Protein AF-A0A0J5GKV9-F1 (afdb_monomer)

Radius of gyration: 23.24 Å; Cα contacts (8 Å, |Δi|>4): 62; chains: 1; bounding box: 66×33×39 Å

pLDDT: mean 80.68, std 17.47, range [46.09, 96.94]

Foldseek 3Di:
DVVVVVPVVVVVVVVVVVVVVVVVVVVVVVVLPDKDKDFAAPPDWLVVVCVVSVHDSVVQCVQVVNPDRDDDGRDITIGD

Mean predicted aligned error: 11.81 Å

Solvent-accessible surface area (backbone atoms only — not comparable to full-atom values): 4758 Å² total; per-residue (Å²): 121,72,79,67,62,64,52,55,63,53,48,54,53,52,48,53,52,50,53,52,52,52,50,53,54,50,54,67,66,56,62,61,70,51,78,41,79,46,65,38,47,91,89,67,44,56,65,62,50,16,66,73,51,76,44,51,55,67,56,40,24,63,68,58,74,47,91,61,86,81,82,53,71,70,40,77,44,46,44,66

Sequence (80 aa):
VMAHMENEDKIDSSINEYIEQEKKRQDVLKKKDEPLSITVKQGDTLWSLSEKFETSIEQIKEWNELASDSIYIGEALVVK

Structure (mmCIF, N/CA/C/O backbone):
data_AF-A0A0J5GKV9-F1
#
_entry.id   AF-A0A0J5GKV9-F1
#
loop_
_atom_site.group_PDB
_atom_site.id
_atom_site.type_symbol
_atom_site.label_atom_id
_atom_site.label_alt_id
_atom_site.label_comp_id
_atom_site.label_asym_id
_atom_site.label_entity_id
_atom_site.label_seq_id
_atom_site.pdbx_PDB_ins_code
_atom_site.Cartn_x
_atom_site.Cartn_y
_atom_site.Cartn_z
_atom_site.occupancy
_atom_site.B_iso_or_equiv
_atom_site.auth_seq_id
_atom_site.auth_comp_id
_atom_site.auth_asym_id
_atom_site.auth_atom_id
_atom_site.pdbx_PDB_model_num
ATOM 1 N N . VAL A 1 1 ? 54.423 -22.611 -26.635 1.00 54.06 1 VAL A N 1
ATOM 2 C CA . VAL A 1 1 ? 53.101 -22.305 -27.233 1.00 54.06 1 VAL A CA 1
ATOM 3 C C . VAL A 1 1 ? 51.934 -22.982 -26.493 1.00 54.06 1 VAL A C 1
ATOM 5 O O . VAL A 1 1 ? 50.853 -22.429 -26.521 1.00 54.06 1 VAL A O 1
ATOM 8 N N . MET A 1 2 ? 52.123 -24.061 -25.714 1.00 49.69 2 MET A N 1
ATOM 9 C CA . MET A 1 2 ? 51.004 -24.731 -25.004 1.00 49.69 2 MET A CA 1
ATOM 10 C C . MET A 1 2 ? 50.474 -24.010 -23.743 1.00 49.69 2 MET A C 1
ATOM 12 O O . MET A 1 2 ? 49.300 -24.126 -23.431 1.00 49.69 2 MET A O 1
ATOM 16 N N . ALA A 1 3 ? 51.297 -23.224 -23.035 1.00 52.34 3 ALA A N 1
ATOM 17 C CA . ALA A 1 3 ? 50.886 -22.562 -21.783 1.00 52.34 3 ALA A CA 1
ATOM 18 C C . ALA A 1 3 ? 49.994 -21.317 -21.974 1.00 52.34 3 ALA A C 1
ATOM 20 O O . ALA A 1 3 ? 49.417 -20.825 -21.011 1.00 52.34 3 ALA A O 1
ATOM 21 N N . HIS A 1 4 ? 49.905 -20.781 -23.197 1.00 51.75 4 HIS A N 1
ATOM 22 C CA . HIS A 1 4 ? 49.081 -19.601 -23.489 1.00 51.75 4 HIS A CA 1
ATOM 23 C C . HIS A 1 4 ? 47.655 -19.971 -23.925 1.00 51.75 4 HIS A C 1
ATOM 25 O O . HIS A 1 4 ? 46.764 -19.145 -23.801 1.00 51.75 4 HIS A O 1
ATOM 31 N N . MET A 1 5 ? 47.429 -21.213 -24.373 1.00 46.09 5 MET A N 1
ATOM 32 C CA . MET A 1 5 ? 46.121 -21.674 -24.861 1.00 46.09 5 MET A CA 1
ATOM 33 C C . MET A 1 5 ? 45.205 -22.195 -23.743 1.00 46.09 5 MET A C 1
ATOM 35 O O . MET A 1 5 ? 43.996 -22.165 -23.895 1.00 46.09 5 MET A O 1
ATOM 39 N N . GLU A 1 6 ? 45.745 -22.608 -22.591 1.00 51.62 6 GLU A N 1
ATOM 40 C CA . GLU A 1 6 ? 44.930 -23.045 -21.437 1.00 51.62 6 GLU A CA 1
ATOM 41 C C . GLU A 1 6 ? 44.400 -21.883 -20.579 1.00 51.62 6 GLU A C 1
ATOM 43 O O . GLU A 1 6 ? 43.623 -22.103 -19.646 1.00 51.62 6 GLU A O 1
ATOM 48 N N . ASN A 1 7 ? 44.877 -20.660 -20.825 1.00 54.28 7 ASN A N 1
ATOM 49 C CA . ASN A 1 7 ? 44.551 -19.499 -20.001 1.00 54.28 7 ASN A CA 1
ATOM 50 C C . ASN A 1 7 ? 43.283 -18.787 -20.494 1.00 54.28 7 ASN A C 1
ATOM 52 O O . ASN A 1 7 ? 42.502 -18.317 -19.677 1.00 54.28 7 ASN A O 1
ATOM 56 N N . GLU A 1 8 ? 43.046 -18.756 -21.807 1.00 52.50 8 GLU A N 1
ATOM 57 C CA . GLU A 1 8 ? 41.875 -18.105 -22.413 1.00 52.50 8 GLU A CA 1
ATOM 58 C C . GLU A 1 8 ? 40.579 -18.891 -22.126 1.00 52.50 8 GLU A C 1
ATOM 60 O O . GLU A 1 8 ? 39.619 -18.307 -21.630 1.00 52.50 8 GLU A O 1
ATOM 65 N N . ASP A 1 9 ? 40.598 -20.226 -22.238 1.00 53.53 9 ASP A N 1
ATOM 66 C CA . ASP A 1 9 ? 39.437 -21.085 -21.927 1.00 53.53 9 ASP A CA 1
ATOM 67 C C . ASP A 1 9 ? 38.998 -21.013 -20.446 1.00 53.53 9 ASP A C 1
ATOM 69 O O . ASP A 1 9 ? 37.812 -21.126 -20.123 1.00 53.53 9 ASP A O 1
ATOM 73 N N . LYS A 1 10 ? 39.947 -20.801 -19.520 1.00 53.97 10 LYS A N 1
ATOM 74 C CA . LYS A 1 10 ? 39.661 -20.609 -18.083 1.00 53.97 10 LYS A CA 1
ATOM 75 C C . LYS A 1 10 ? 39.141 -19.206 -17.774 1.00 53.97 10 LYS A C 1
ATOM 77 O O . LYS A 1 10 ? 38.354 -19.032 -16.838 1.00 53.97 10 LYS A O 1
ATOM 82 N N . ILE A 1 11 ? 39.596 -18.204 -18.526 1.00 56.66 11 ILE A N 1
ATOM 83 C CA . ILE A 1 11 ? 39.117 -16.826 -18.402 1.00 56.66 11 ILE A CA 1
ATOM 84 C C . ILE A 1 11 ? 37.661 -16.755 -18.880 1.00 56.66 11 ILE A C 1
ATOM 86 O O . ILE A 1 11 ? 36.820 -16.226 -18.154 1.00 56.66 11 ILE A O 1
ATOM 90 N N . ASP A 1 12 ? 37.330 -17.386 -20.005 1.00 60.31 12 ASP A N 1
ATOM 91 C CA . ASP A 1 12 ? 35.969 -17.403 -20.553 1.00 60.31 12 ASP A CA 1
ATOM 92 C C . ASP A 1 12 ? 34.972 -18.162 -19.659 1.00 60.31 12 ASP A C 1
ATOM 94 O O . ASP A 1 12 ? 33.827 -17.729 -19.489 1.00 60.31 12 ASP A O 1
ATOM 98 N N . SER A 1 13 ? 35.393 -19.253 -19.004 1.00 58.47 13 SER A N 1
ATOM 99 C CA . SER A 1 13 ? 34.540 -19.958 -18.035 1.00 58.47 13 SER A CA 1
ATOM 100 C C . SER A 1 13 ? 34.286 -19.131 -16.770 1.00 58.47 13 SER A C 1
ATOM 102 O O . SER A 1 13 ? 33.163 -19.103 -16.267 1.00 58.47 13 SER A O 1
ATOM 104 N N . SER A 1 14 ? 35.308 -18.418 -16.282 1.00 61.53 14 SER A N 1
ATOM 105 C CA . SER A 1 14 ? 35.214 -17.581 -15.077 1.00 61.53 14 SER A CA 1
ATOM 106 C C . SER A 1 14 ? 34.379 -16.317 -15.315 1.00 61.53 14 SER A C 1
ATOM 108 O O . SER A 1 14 ? 33.634 -15.887 -14.436 1.00 61.53 14 SER A O 1
ATOM 110 N N . ILE A 1 15 ? 34.463 -15.731 -16.516 1.00 65.50 15 ILE A N 1
ATOM 111 C CA . ILE A 1 15 ? 33.664 -14.563 -16.912 1.00 65.50 15 ILE A CA 1
ATOM 112 C C . ILE A 1 15 ? 32.182 -14.931 -17.022 1.00 65.50 15 ILE A C 1
ATOM 114 O O . ILE A 1 15 ? 31.336 -14.211 -16.490 1.00 65.50 15 ILE A O 1
ATOM 118 N N . ASN A 1 16 ? 31.852 -16.057 -17.658 1.00 72.31 16 ASN A N 1
ATOM 119 C CA . ASN A 1 16 ? 30.463 -16.506 -17.766 1.00 72.31 16 ASN A CA 1
ATOM 120 C C . ASN A 1 16 ? 29.862 -16.840 -16.393 1.00 72.31 16 ASN A C 1
ATOM 122 O O . ASN A 1 16 ? 28.725 -16.466 -16.113 1.00 72.31 16 ASN A O 1
ATOM 126 N N . GLU A 1 17 ? 30.633 -17.471 -15.506 1.00 73.69 17 GLU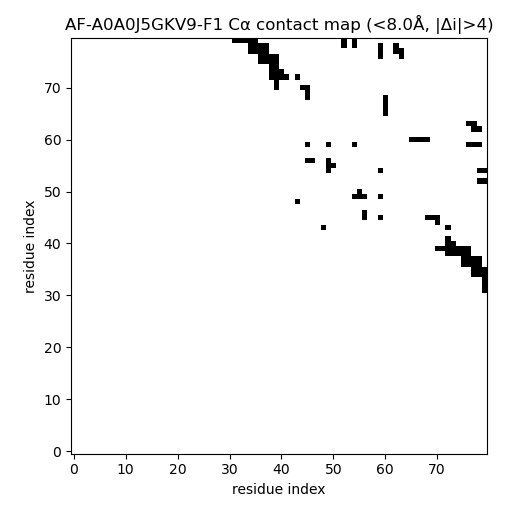 A N 1
ATOM 127 C CA . GLU A 1 17 ? 30.199 -17.737 -14.134 1.00 73.69 17 GLU A CA 1
ATOM 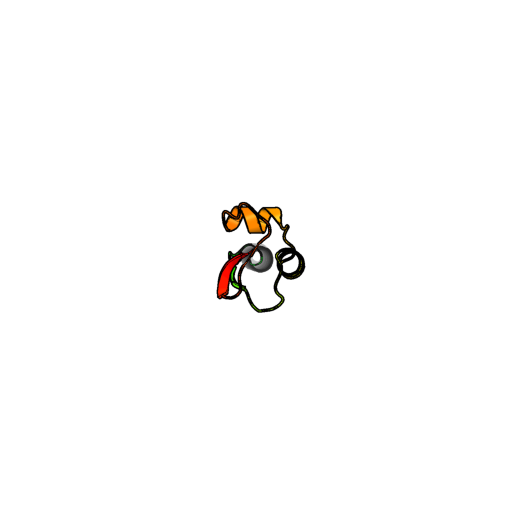128 C C . GLU A 1 17 ? 29.941 -16.439 -13.346 1.00 73.69 17 GLU A C 1
ATOM 130 O O . GLU A 1 17 ? 28.906 -16.316 -12.689 1.00 73.69 17 GLU A O 1
ATOM 135 N N . TYR A 1 18 ? 30.821 -15.437 -13.466 1.00 71.25 18 TYR A N 1
ATOM 136 C CA . TYR A 1 18 ? 30.631 -14.121 -12.846 1.00 71.25 18 TYR A CA 1
ATOM 137 C C . TYR A 1 18 ? 29.378 -13.403 -13.371 1.00 71.25 18 TYR A C 1
ATOM 139 O O . TYR A 1 18 ? 28.585 -12.876 -12.590 1.00 71.25 18 TYR A O 1
ATOM 147 N N . ILE A 1 19 ? 29.153 -13.424 -14.688 1.00 71.94 19 ILE A N 1
ATOM 148 C CA . ILE A 1 19 ? 27.979 -12.800 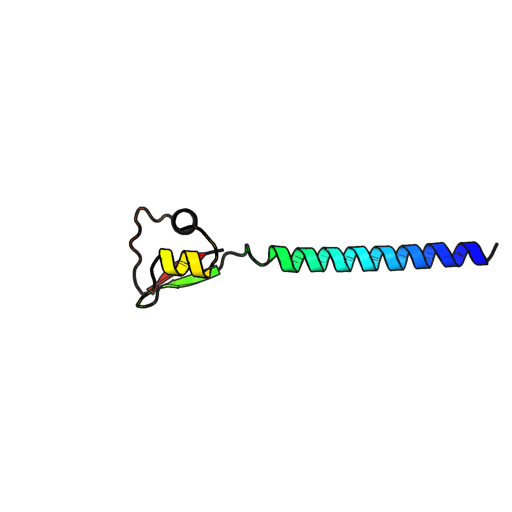-15.316 1.00 71.94 19 ILE A CA 1
ATOM 149 C C . ILE A 1 19 ? 26.679 -13.457 -14.828 1.00 71.94 19 ILE A C 1
ATOM 151 O O . ILE A 1 19 ? 25.705 -12.756 -14.548 1.00 71.94 19 ILE A O 1
ATOM 155 N N . GLU A 1 20 ? 26.649 -14.782 -14.679 1.00 73.94 20 GLU A N 1
ATOM 156 C CA . GLU A 1 20 ? 25.466 -15.497 -14.186 1.00 73.94 20 GLU A CA 1
ATOM 157 C C . GLU A 1 20 ? 25.221 -15.291 -12.683 1.00 73.94 20 GLU A C 1
ATOM 159 O O . GLU A 1 20 ? 24.069 -15.206 -12.245 1.00 73.94 20 GLU A O 1
ATOM 164 N N . GLN A 1 21 ? 26.278 -15.148 -11.878 1.00 66.31 21 GLN A N 1
ATOM 165 C CA . GLN A 1 21 ? 26.149 -14.778 -10.467 1.00 66.31 21 GLN A CA 1
ATOM 166 C C . GLN A 1 21 ? 25.593 -13.355 -10.302 1.00 66.31 21 GLN A C 1
ATOM 168 O O . GLN A 1 21 ? 24.688 -13.143 -9.494 1.00 66.31 21 GLN A O 1
ATOM 173 N N . GLU A 1 22 ? 26.063 -12.390 -11.094 1.00 72.69 22 GLU A N 1
ATOM 174 C CA . GLU A 1 22 ? 25.582 -11.005 -11.036 1.00 72.69 22 GLU A CA 1
ATOM 175 C C . GLU A 1 22 ? 24.145 -10.852 -11.563 1.00 72.69 22 GLU A C 1
ATOM 177 O O . GLU A 1 22 ? 23.348 -10.138 -10.954 1.00 72.69 22 GLU A O 1
ATOM 182 N N . LYS A 1 23 ? 23.743 -11.590 -12.609 1.00 67.62 23 LYS 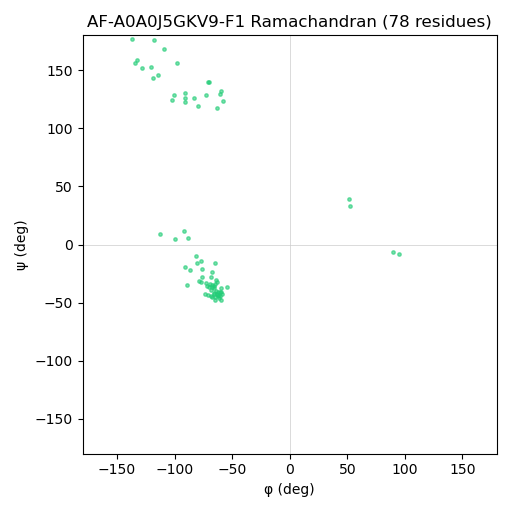A N 1
ATOM 183 C CA . LYS A 1 23 ? 22.329 -11.656 -13.036 1.00 67.62 23 LYS A CA 1
ATOM 184 C C . LYS A 1 23 ? 21.419 -12.197 -11.930 1.00 67.62 23 LYS A C 1
ATOM 186 O O . LYS A 1 23 ? 20.429 -11.554 -11.595 1.00 67.62 23 LYS A O 1
ATOM 191 N N . LYS A 1 24 ? 21.797 -13.308 -11.280 1.00 63.25 24 LYS A N 1
ATOM 192 C CA . LYS A 1 24 ? 21.042 -13.864 -10.139 1.00 63.25 24 LYS A CA 1
ATOM 193 C C . LYS A 1 24 ? 20.935 -12.883 -8.972 1.00 63.25 24 LYS A C 1
ATOM 195 O O . LYS A 1 24 ? 19.898 -12.820 -8.319 1.00 63.25 24 LYS A O 1
ATOM 200 N N . ARG A 1 25 ? 21.988 -12.106 -8.701 1.00 70.06 25 ARG A N 1
ATOM 201 C CA . ARG A 1 25 ? 21.961 -11.045 -7.680 1.00 70.06 25 ARG A CA 1
ATOM 202 C C . ARG A 1 25 ? 20.994 -9.921 -8.049 1.00 70.06 25 ARG A C 1
ATOM 204 O O . ARG A 1 25 ? 20.291 -9.426 -7.172 1.00 70.06 25 ARG A O 1
ATOM 211 N N . GLN A 1 26 ? 20.909 -9.560 -9.329 1.00 60.41 26 GLN A N 1
ATOM 212 C CA . GLN A 1 26 ? 19.930 -8.582 -9.807 1.00 60.41 26 GLN A CA 1
ATOM 213 C C . GLN A 1 26 ? 18.487 -9.107 -9.759 1.00 60.41 26 GLN A C 1
ATOM 215 O O . GLN A 1 26 ? 17.584 -8.336 -9.442 1.00 60.41 26 GLN A O 1
ATOM 220 N N . ASP A 1 27 ? 18.260 -10.401 -9.981 1.00 58.84 27 ASP A N 1
ATOM 221 C CA . ASP A 1 27 ? 16.927 -11.013 -9.867 1.00 58.84 27 ASP A CA 1
ATOM 222 C C . ASP A 1 27 ? 16.415 -11.034 -8.416 1.00 58.84 27 ASP A C 1
ATOM 224 O O . ASP A 1 27 ? 15.230 -10.818 -8.165 1.00 58.84 27 ASP A O 1
ATOM 228 N N . VAL A 1 28 ? 17.310 -11.213 -7.437 1.00 60.88 28 VAL A N 1
ATOM 229 C CA . VAL A 1 28 ? 16.971 -11.099 -6.006 1.00 60.88 28 VAL A CA 1
ATOM 230 C C . VAL A 1 28 ? 16.564 -9.666 -5.635 1.00 60.88 28 VAL A C 1
ATOM 232 O O . VAL A 1 28 ? 15.684 -9.485 -4.798 1.00 60.88 28 VAL A O 1
ATOM 235 N N . LEU A 1 29 ? 17.158 -8.653 -6.276 1.00 60.81 29 LEU A N 1
ATOM 236 C CA . LEU A 1 29 ? 16.841 -7.237 -6.045 1.00 60.81 29 LEU A CA 1
ATOM 237 C C . LEU A 1 29 ? 15.548 -6.786 -6.744 1.00 60.81 29 LEU A C 1
ATOM 239 O O . LEU A 1 29 ? 14.844 -5.933 -6.215 1.00 60.81 29 LEU A O 1
ATOM 243 N N . LYS A 1 30 ? 15.208 -7.368 -7.900 1.00 55.84 30 LYS A N 1
ATOM 244 C CA . LYS A 1 30 ? 13.994 -7.029 -8.669 1.00 55.84 30 LYS A CA 1
ATOM 245 C C . LYS A 1 30 ? 12.712 -7.677 -8.156 1.00 55.84 30 LYS A C 1
ATOM 247 O O . LYS A 1 30 ? 11.626 -7.237 -8.515 1.00 55.84 30 LYS A O 1
ATOM 252 N N . LYS A 1 31 ? 12.815 -8.706 -7.314 1.00 57.12 31 LYS A N 1
ATOM 253 C CA . LYS A 1 31 ? 11.648 -9.433 -6.796 1.00 57.12 31 LYS A CA 1
ATOM 254 C C . LYS A 1 31 ? 10.733 -8.583 -5.904 1.00 57.12 31 LYS A C 1
ATOM 256 O O . LYS A 1 31 ? 9.597 -8.973 -5.658 1.00 57.12 31 LYS A O 1
ATOM 261 N N . LYS A 1 32 ? 11.221 -7.438 -5.420 1.00 59.22 32 LYS A N 1
ATOM 262 C CA . LYS A 1 32 ? 10.453 -6.536 -4.560 1.00 59.22 32 LYS A CA 1
ATOM 263 C C . LYS A 1 32 ? 9.299 -5.849 -5.296 1.00 59.22 32 LYS A C 1
ATOM 265 O O . LYS A 1 32 ? 8.296 -5.597 -4.668 1.00 59.22 32 LYS A O 1
ATOM 270 N N . ASP A 1 33 ? 9.389 -5.631 -6.608 1.00 69.94 33 ASP A N 1
ATOM 271 C CA . ASP A 1 33 ? 8.389 -4.835 -7.342 1.00 69.94 33 ASP A CA 1
ATOM 272 C C . ASP A 1 33 ? 7.235 -5.663 -7.952 1.00 69.94 33 ASP A C 1
ATOM 274 O O . ASP A 1 33 ? 6.476 -5.165 -8.794 1.00 69.94 33 ASP A O 1
ATOM 278 N N . GLU A 1 34 ? 7.100 -6.943 -7.589 1.00 82.88 34 GLU A N 1
ATOM 279 C CA . GLU A 1 34 ? 6.010 -7.779 -8.098 1.00 82.88 34 GLU A CA 1
ATOM 280 C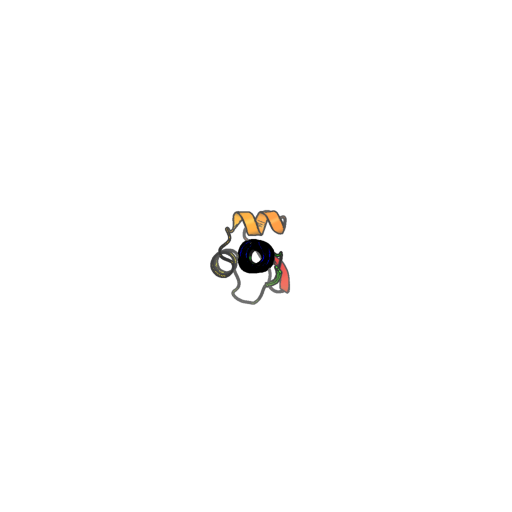 C . GLU A 1 34 ? 4.671 -7.384 -7.449 1.00 82.88 34 GLU A C 1
ATOM 282 O O . GLU A 1 34 ? 4.569 -7.349 -6.223 1.00 82.88 34 GLU A O 1
ATOM 287 N N . PRO A 1 35 ? 3.610 -7.130 -8.241 1.00 87.75 35 PRO A N 1
ATOM 288 C CA . PRO A 1 35 ? 2.302 -6.810 -7.690 1.00 87.75 35 PRO A CA 1
ATOM 289 C C . PRO A 1 35 ? 1.750 -7.988 -6.886 1.00 87.75 35 PRO A C 1
ATOM 291 O O . PRO A 1 35 ? 1.459 -9.058 -7.424 1.00 87.75 35 PRO A O 1
ATOM 294 N N . LEU A 1 36 ? 1.555 -7.761 -5.593 1.00 92.38 36 LEU A N 1
ATOM 295 C CA . LEU A 1 36 ? 0.920 -8.675 -4.662 1.00 92.38 36 LEU A CA 1
ATOM 296 C C . LEU A 1 36 ? -0.532 -8.252 -4.435 1.00 92.38 36 LEU A C 1
ATOM 298 O O . LEU A 1 36 ? -0.806 -7.114 -4.066 1.00 92.38 36 LEU A O 1
ATOM 302 N N . SER A 1 37 ? -1.468 -9.188 -4.593 1.00 94.69 37 SER A N 1
ATOM 303 C CA . SER A 1 37 ? -2.854 -8.985 -4.166 1.00 94.69 37 SER A CA 1
ATOM 304 C C . SER A 1 37 ? -3.044 -9.472 -2.730 1.00 94.69 37 SER A C 1
ATOM 306 O O . SER A 1 37 ? -2.726 -10.618 -2.401 1.00 94.69 37 SER A O 1
ATOM 308 N N . ILE A 1 38 ? -3.564 -8.599 -1.873 1.00 95.44 38 ILE A N 1
ATOM 309 C CA . ILE A 1 38 ? -3.897 -8.876 -0.477 1.00 95.44 38 ILE A CA 1
ATOM 310 C C . ILE A 1 38 ? -5.382 -8.632 -0.226 1.00 95.44 38 ILE A C 1
ATOM 312 O O . ILE A 1 38 ? -6.002 -7.799 -0.875 1.00 95.44 38 ILE A O 1
ATOM 316 N N . THR A 1 39 ? -5.948 -9.328 0.755 1.00 96.94 39 THR A N 1
ATOM 317 C CA . THR A 1 39 ? -7.308 -9.066 1.239 1.00 96.94 39 THR A CA 1
ATOM 318 C C . THR A 1 39 ? -7.236 -8.300 2.551 1.00 96.94 39 THR A C 1
ATOM 320 O O . THR A 1 39 ? -6.615 -8.788 3.499 1.00 96.94 39 THR A O 1
ATOM 323 N N . VAL A 1 40 ? -7.883 -7.137 2.608 1.00 96.31 40 VAL A N 1
ATOM 324 C CA . VAL A 1 40 ? -7.955 -6.271 3.791 1.00 96.31 40 VAL A CA 1
ATOM 325 C C . VAL A 1 40 ? -8.628 -7.017 4.940 1.00 96.31 40 VAL A C 1
ATOM 327 O O . VAL A 1 40 ? -9.708 -7.596 4.790 1.00 96.31 40 VAL A O 1
ATOM 330 N N . LYS A 1 41 ? -7.993 -7.009 6.108 1.00 96.25 41 LYS A N 1
ATOM 331 C CA . LYS A 1 41 ? -8.488 -7.640 7.334 1.00 96.25 41 LYS A CA 1
ATOM 332 C C . LYS A 1 41 ? -8.911 -6.591 8.353 1.00 96.25 41 LYS A C 1
ATOM 334 O O . LYS A 1 41 ? -8.640 -5.401 8.225 1.00 96.25 41 LYS A O 1
ATOM 339 N N . GLN A 1 42 ? -9.598 -7.045 9.397 1.00 96.44 42 GLN A N 1
ATOM 340 C CA . GLN A 1 42 ? -9.967 -6.175 10.506 1.00 96.44 42 GLN A CA 1
ATOM 341 C C . GLN A 1 42 ? -8.715 -5.548 11.136 1.00 96.44 42 GLN A C 1
ATOM 343 O O . GLN A 1 42 ? -7.830 -6.267 11.594 1.00 96.44 42 GLN A O 1
ATOM 348 N N . GLY A 1 43 ? -8.682 -4.215 11.180 1.00 92.94 43 GLY A N 1
ATOM 349 C CA . GLY A 1 43 ? -7.560 -3.441 11.717 1.00 92.94 43 GLY A CA 1
ATOM 350 C C . GLY A 1 43 ? -6.549 -2.973 10.667 1.00 92.94 43 GLY A C 1
ATOM 351 O O . GLY A 1 43 ? -5.702 -2.149 11.004 1.00 92.94 43 GLY A O 1
ATOM 352 N N . ASP A 1 44 ? -6.658 -3.429 9.416 1.00 95.44 44 ASP A N 1
ATOM 353 C CA . ASP A 1 44 ? -5.834 -2.901 8.331 1.00 95.44 44 ASP A CA 1
ATOM 354 C C . ASP A 1 44 ? -6.277 -1.475 7.967 1.00 95.44 44 ASP A C 1
ATOM 356 O O . ASP A 1 44 ? -7.460 -1.140 7.908 1.00 95.44 44 ASP A O 1
ATOM 360 N N . THR A 1 45 ? -5.286 -0.632 7.709 1.00 96.62 45 THR A N 1
ATOM 361 C CA . THR A 1 45 ? -5.421 0.745 7.222 1.00 96.62 45 THR A CA 1
ATOM 362 C C . THR A 1 45 ? -4.433 0.963 6.083 1.00 96.62 45 THR A C 1
ATOM 364 O O . THR A 1 45 ? -3.390 0.303 6.049 1.00 96.62 45 THR A O 1
ATOM 367 N N . LEU A 1 46 ? -4.694 1.922 5.187 1.00 95.75 46 LEU A N 1
ATOM 368 C CA . LEU A 1 46 ? -3.736 2.258 4.125 1.00 95.75 46 LEU A CA 1
ATOM 369 C C . LEU A 1 46 ? -2.348 2.597 4.680 1.00 95.75 46 LEU A C 1
ATOM 371 O O . LEU A 1 46 ? -1.355 2.180 4.100 1.00 95.75 46 LEU A O 1
ATOM 375 N N . TRP A 1 47 ? -2.281 3.259 5.839 1.00 96.25 47 TRP A N 1
ATOM 376 C CA . TRP A 1 47 ? -1.021 3.558 6.520 1.00 96.25 47 TRP A CA 1
ATOM 377 C C . TRP A 1 47 ? -0.287 2.296 6.997 1.00 96.25 47 TRP A C 1
ATOM 379 O O . TRP A 1 47 ? 0.897 2.112 6.739 1.00 96.25 47 TRP A O 1
ATOM 389 N N . SER A 1 48 ? -0.987 1.366 7.655 1.00 96.25 48 SER A N 1
ATOM 390 C CA . SER A 1 48 ? -0.353 0.111 8.088 1.00 96.25 48 SER A CA 1
ATOM 391 C C . SER A 1 48 ? 0.114 -0.754 6.912 1.00 96.25 48 SER A C 1
ATOM 393 O O . SER A 1 48 ? 1.101 -1.477 7.030 1.00 96.25 48 SER A O 1
ATOM 395 N N . LEU A 1 49 ? -0.587 -0.678 5.776 1.00 94.50 49 LEU A N 1
ATOM 396 C CA . LEU A 1 49 ? -0.203 -1.371 4.552 1.00 94.50 49 LEU A CA 1
ATOM 397 C C . LEU A 1 49 ? 1.003 -0.686 3.901 1.00 94.50 49 LEU A C 1
ATOM 399 O O . LEU A 1 49 ? 1.944 -1.375 3.523 1.00 94.50 49 LEU A O 1
ATOM 403 N N . SER A 1 50 ? 1.029 0.646 3.844 1.00 94.62 50 SER A N 1
ATOM 404 C CA . SER A 1 50 ? 2.152 1.396 3.280 1.00 94.62 50 SER A CA 1
ATOM 405 C C . SER A 1 50 ? 3.454 1.127 4.036 1.00 94.62 50 SER A C 1
ATOM 407 O O . SER A 1 50 ? 4.464 0.817 3.415 1.00 94.62 50 SER A O 1
ATOM 409 N N . GLU A 1 51 ? 3.412 1.115 5.372 1.00 95.25 51 GLU A N 1
ATOM 410 C CA . GLU A 1 51 ? 4.567 0.762 6.211 1.00 95.25 51 GLU A CA 1
ATOM 411 C C . GLU A 1 51 ? 5.025 -0.685 5.987 1.00 95.25 51 GLU A C 1
ATOM 413 O O . GLU A 1 51 ? 6.216 -0.968 5.890 1.00 95.25 51 GLU A O 1
ATOM 418 N N . LYS A 1 52 ? 4.077 -1.621 5.883 1.00 93.31 52 LYS A N 1
ATOM 419 C CA . LYS A 1 52 ? 4.377 -3.048 5.729 1.00 93.31 52 LYS A CA 1
ATOM 420 C C . LYS A 1 52 ? 5.026 -3.385 4.387 1.00 93.31 52 LYS A C 1
ATOM 422 O O . LYS A 1 52 ? 5.846 -4.299 4.333 1.00 93.31 52 LYS A O 1
ATOM 427 N N . PHE A 1 53 ? 4.614 -2.702 3.324 1.00 92.06 53 PHE A N 1
ATOM 428 C CA . PHE A 1 53 ? 5.112 -2.921 1.966 1.00 92.06 53 PHE A CA 1
ATOM 429 C C . PHE A 1 53 ? 6.174 -1.893 1.555 1.00 92.06 53 PHE A C 1
ATOM 431 O O . PHE A 1 53 ? 6.650 -1.929 0.431 1.00 92.06 53 PHE A O 1
ATOM 438 N N . GLU A 1 54 ? 6.591 -1.012 2.472 1.00 92.50 54 GLU A N 1
ATOM 439 C CA . GLU A 1 54 ? 7.573 0.049 2.212 1.00 92.50 54 GLU A CA 1
ATOM 440 C C . GLU A 1 54 ? 7.212 0.905 0.977 1.00 92.50 54 GLU A C 1
ATOM 442 O O . GLU A 1 54 ? 8.073 1.303 0.192 1.00 92.50 54 GLU A O 1
ATOM 447 N N . THR A 1 55 ? 5.917 1.186 0.813 1.00 92.25 55 THR A N 1
ATOM 448 C CA . THR A 1 55 ? 5.331 1.984 -0.276 1.00 92.25 55 THR A CA 1
ATOM 449 C C . THR A 1 55 ? 4.639 3.228 0.296 1.00 92.25 55 THR A C 1
ATOM 451 O O . THR A 1 55 ? 4.588 3.409 1.512 1.00 92.25 55 THR A O 1
ATOM 454 N N . SER A 1 56 ? 4.110 4.117 -0.548 1.00 95.44 56 SER A N 1
ATOM 455 C CA . SER A 1 56 ? 3.316 5.267 -0.102 1.00 95.44 56 SER A CA 1
ATOM 456 C C . SER A 1 56 ? 1.812 5.003 -0.201 1.00 95.44 56 SER A C 1
ATOM 458 O O . SER A 1 56 ? 1.345 4.185 -0.994 1.00 95.44 56 SER A O 1
ATOM 460 N N . ILE A 1 57 ? 1.026 5.731 0.594 1.00 95.81 57 ILE A N 1
ATOM 461 C CA . ILE A 1 57 ? -0.441 5.660 0.537 1.00 95.81 5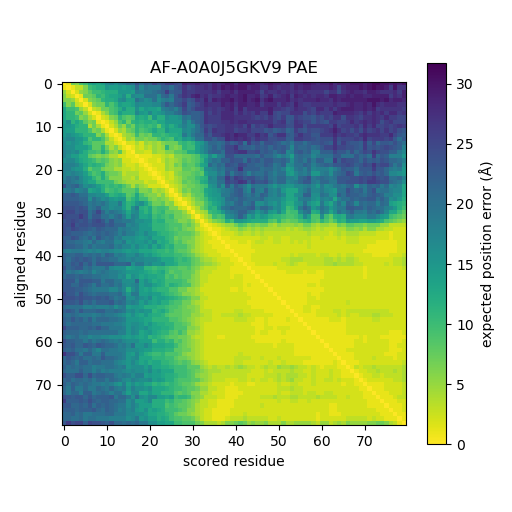7 ILE A CA 1
ATOM 462 C C . ILE A 1 57 ? -0.931 6.052 -0.862 1.00 95.81 57 ILE A C 1
ATOM 464 O O . ILE A 1 57 ? -1.815 5.402 -1.411 1.00 95.81 57 ILE A O 1
ATOM 468 N N . GLU A 1 58 ? -0.333 7.078 -1.467 1.00 96.69 58 GLU A N 1
ATOM 469 C CA . GLU A 1 58 ? -0.661 7.540 -2.817 1.00 96.69 58 GLU A CA 1
ATOM 470 C C . GLU A 1 58 ? -0.426 6.450 -3.864 1.00 96.69 58 GLU A C 1
ATOM 472 O O . GLU A 1 58 ? -1.271 6.271 -4.736 1.00 96.69 58 GLU A O 1
ATOM 477 N N . GLN A 1 59 ? 0.666 5.687 -3.752 1.00 95.62 59 GLN A N 1
ATOM 478 C CA . GLN A 1 59 ? 0.960 4.570 -4.653 1.00 95.62 59 GLN A CA 1
ATOM 479 C C . GLN A 1 59 ? -0.069 3.446 -4.513 1.00 95.62 59 GLN A C 1
ATOM 481 O O . GLN A 1 59 ? -0.601 2.972 -5.517 1.00 95.62 59 GLN A O 1
ATOM 486 N N . ILE A 1 60 ? -0.420 3.067 -3.278 1.00 95.75 60 ILE A N 1
ATOM 487 C CA . ILE A 1 60 ? -1.481 2.079 -3.035 1.00 95.75 60 ILE A CA 1
ATOM 488 C C . ILE A 1 60 ? -2.799 2.564 -3.649 1.00 95.75 60 ILE A C 1
ATOM 490 O O . ILE A 1 60 ? -3.509 1.785 -4.284 1.00 95.75 60 ILE A O 1
ATOM 494 N N . LYS A 1 61 ? -3.129 3.849 -3.500 1.00 96.50 61 LYS A N 1
ATOM 495 C CA . LYS A 1 61 ? -4.351 4.420 -4.075 1.00 96.50 61 LYS A CA 1
ATOM 496 C C . LYS A 1 61 ? -4.328 4.423 -5.596 1.00 96.50 61 LYS A C 1
ATOM 498 O O . LYS A 1 61 ? -5.338 4.087 -6.201 1.00 96.50 61 LYS A O 1
ATOM 503 N N . GLU A 1 62 ? -3.196 4.756 -6.206 1.00 96.12 62 GLU A N 1
ATOM 504 C CA . GLU A 1 62 ? -3.025 4.744 -7.658 1.00 96.12 62 GLU A CA 1
ATOM 505 C C . GLU A 1 62 ? -3.218 3.336 -8.233 1.00 96.12 62 GLU A C 1
ATOM 507 O O . GLU A 1 62 ? -3.962 3.164 -9.195 1.00 96.12 62 GLU A O 1
ATOM 512 N N . TRP A 1 63 ? -2.620 2.311 -7.618 1.00 95.31 63 TRP A N 1
ATOM 513 C CA . TRP A 1 63 ? -2.738 0.928 -8.097 1.00 95.31 63 TRP A CA 1
ATOM 514 C C . TRP A 1 63 ? -4.144 0.342 -7.969 1.00 95.31 63 TRP A C 1
ATOM 516 O O . TRP A 1 63 ? -4.471 -0.598 -8.690 1.00 95.31 63 TRP A O 1
ATOM 526 N N . ASN A 1 64 ? -4.951 0.874 -7.052 1.00 96.06 64 ASN A N 1
ATOM 527 C CA . ASN A 1 64 ? -6.291 0.378 -6.742 1.00 96.06 64 ASN A CA 1
ATOM 528 C C . ASN A 1 64 ? -7.405 1.359 -7.136 1.00 96.06 64 ASN A C 1
ATOM 530 O O . ASN A 1 64 ? -8.554 1.153 -6.759 1.00 96.06 64 ASN A O 1
ATOM 534 N N . GLU A 1 65 ? -7.069 2.433 -7.860 1.00 96.06 65 GLU A N 1
ATOM 535 C CA . GLU A 1 65 ? -8.002 3.485 -8.292 1.00 96.06 65 GLU A CA 1
ATOM 536 C C . GLU A 1 65 ? -8.836 4.086 -7.134 1.00 96.06 65 GLU A C 1
ATOM 538 O O . GLU 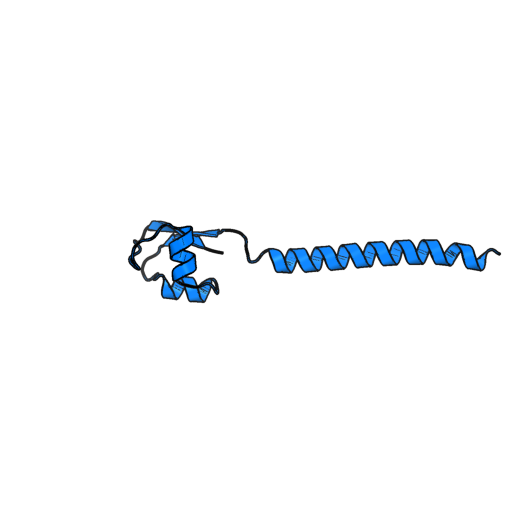A 1 65 ? -9.990 4.490 -7.296 1.00 96.06 65 GLU A O 1
ATOM 543 N N . LEU A 1 66 ? -8.248 4.169 -5.935 1.00 96.19 66 LEU A N 1
ATOM 544 C CA . LEU A 1 66 ? -8.935 4.643 -4.734 1.00 96.19 66 LEU A CA 1
ATOM 545 C C . LEU A 1 66 ? -9.011 6.174 -4.704 1.00 96.19 66 LEU A C 1
ATOM 547 O O . LEU A 1 66 ? -8.003 6.878 -4.602 1.00 96.19 66 LEU A O 1
ATOM 551 N N . ALA A 1 67 ? 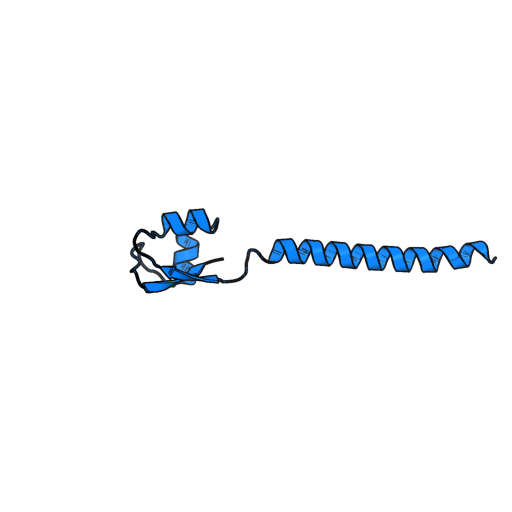-10.233 6.707 -4.688 1.00 93.25 67 ALA A N 1
ATOM 552 C CA . ALA A 1 67 ? -10.473 8.149 -4.581 1.00 93.25 67 ALA A CA 1
ATOM 553 C C . ALA A 1 67 ? -10.276 8.704 -3.154 1.00 93.25 67 ALA A C 1
ATOM 555 O O . ALA A 1 67 ? -10.063 9.902 -2.970 1.00 93.25 67 ALA A O 1
ATOM 556 N N . SER A 1 68 ? -10.352 7.851 -2.130 1.00 94.25 68 SER A N 1
ATOM 557 C CA . SER A 1 68 ? -10.247 8.237 -0.718 1.00 94.25 68 SER A CA 1
ATOM 558 C C . SER A 1 68 ? -9.368 7.261 0.056 1.00 94.25 68 SER A C 1
ATOM 560 O O . SER A 1 68 ? -8.921 6.261 -0.496 1.00 94.25 68 SER A O 1
ATOM 562 N N . ASP A 1 69 ? -9.145 7.546 1.336 1.00 93.12 69 ASP A N 1
ATOM 563 C CA . ASP A 1 69 ? -8.317 6.696 2.194 1.00 93.12 69 ASP A CA 1
ATOM 564 C C . ASP A 1 69 ? -9.125 5.574 2.879 1.00 93.12 69 ASP A C 1
ATOM 566 O O . ASP A 1 69 ? -8.615 4.857 3.740 1.00 93.12 69 ASP A O 1
ATOM 570 N N . SER A 1 70 ? -10.409 5.444 2.525 1.00 94.38 70 SER A N 1
ATOM 571 C CA . SER A 1 70 ? -11.308 4.430 3.079 1.00 94.38 70 SER A CA 1
ATOM 572 C C . SER A 1 70 ? -11.144 3.106 2.341 1.00 94.38 70 SER A C 1
ATOM 574 O O . SER A 1 70 ? -11.297 3.064 1.124 1.00 94.38 70 SER A O 1
ATOM 576 N N . ILE A 1 71 ? -10.888 2.041 3.100 1.00 95.44 71 ILE A N 1
ATOM 577 C CA . ILE A 1 71 ? -10.808 0.652 2.631 1.00 95.44 71 ILE A CA 1
ATOM 578 C C . ILE A 1 71 ? -11.703 -0.233 3.499 1.00 95.44 71 ILE A C 1
ATOM 580 O O . ILE A 1 71 ? -11.921 0.065 4.680 1.00 95.44 71 ILE A O 1
ATOM 584 N N . TYR A 1 72 ? -12.216 -1.321 2.935 1.00 95.56 72 TYR A N 1
ATOM 585 C CA . TYR A 1 72 ? -13.174 -2.196 3.606 1.00 95.56 72 TYR A CA 1
ATOM 586 C C . TYR A 1 72 ? -12.605 -3.588 3.861 1.00 95.56 72 TYR A C 1
ATOM 588 O O . TYR A 1 72 ? -11.855 -4.144 3.068 1.00 95.56 72 TYR A O 1
ATOM 596 N N . ILE A 1 73 ? -12.999 -4.200 4.977 1.00 96.62 73 ILE A N 1
ATOM 597 C CA . ILE A 1 73 ? -12.623 -5.584 5.286 1.00 96.62 73 ILE A CA 1
ATOM 598 C C . ILE A 1 73 ? -13.151 -6.508 4.179 1.00 96.62 73 ILE A C 1
ATOM 600 O O . ILE A 1 73 ? -14.326 -6.448 3.825 1.00 96.62 73 ILE A O 1
ATOM 604 N N . GLY A 1 74 ? -12.291 -7.390 3.670 1.00 95.69 74 GLY A N 1
ATOM 605 C CA . GLY A 1 74 ? -12.595 -8.284 2.553 1.00 95.69 74 GLY A CA 1
ATOM 606 C C . GLY A 1 74 ? -12.284 -7.697 1.174 1.00 95.69 74 GLY A C 1
ATOM 607 O O . GLY A 1 74 ? -12.355 -8.427 0.189 1.00 95.69 74 GLY A O 1
ATOM 608 N N . GLU A 1 75 ? -11.911 -6.420 1.091 1.00 96.12 75 GLU A N 1
ATOM 609 C CA . GLU A 1 75 ? -11.496 -5.780 -0.156 1.00 96.12 75 GLU A CA 1
ATOM 610 C C . GLU A 1 75 ? -10.142 -6.322 -0.623 1.00 96.12 75 GLU A C 1
ATOM 612 O O . GLU A 1 75 ? -9.245 -6.568 0.187 1.00 96.12 75 GLU A O 1
ATOM 617 N N . ALA A 1 76 ? -10.000 -6.542 -1.930 1.00 96.50 76 ALA A N 1
ATOM 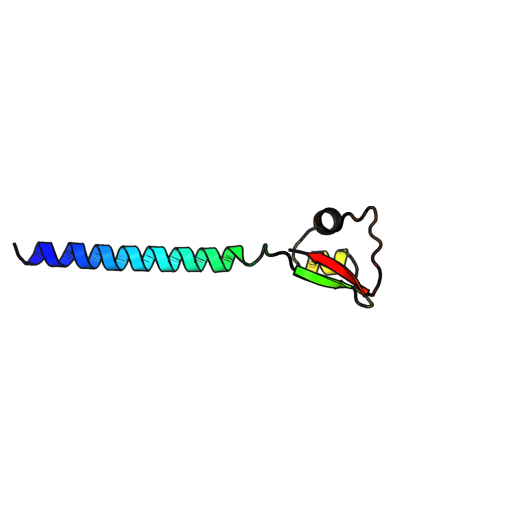618 C CA . ALA A 1 76 ? -8.740 -6.953 -2.529 1.00 96.50 76 ALA A CA 1
ATOM 619 C C . ALA A 1 76 ? -7.954 -5.710 -2.956 1.00 96.50 76 ALA A C 1
ATOM 621 O O . ALA A 1 76 ? -8.448 -4.931 -3.764 1.00 96.50 76 ALA A O 1
ATOM 622 N N . LEU A 1 77 ? -6.734 -5.557 -2.442 1.00 96.19 77 LEU A N 1
ATOM 623 C CA . LEU A 1 77 ? -5.826 -4.471 -2.798 1.00 96.19 77 LEU A CA 1
ATOM 624 C C . LEU A 1 77 ? -4.547 -5.017 -3.425 1.00 96.19 77 LEU A C 1
ATOM 626 O O . LEU A 1 77 ? -4.024 -6.050 -3.009 1.00 96.19 77 LEU A O 1
ATOM 630 N N . VAL A 1 78 ? -4.035 -4.298 -4.414 1.00 95.62 78 VAL A N 1
ATOM 631 C CA . VAL A 1 78 ? -2.728 -4.496 -5.034 1.00 95.62 78 VAL A CA 1
ATOM 632 C C . VAL A 1 78 ? -1.698 -3.638 -4.305 1.00 95.62 78 VAL A C 1
ATOM 634 O O . VAL A 1 78 ? -1.910 -2.443 -4.108 1.00 95.62 78 VAL A O 1
ATOM 637 N N . VAL A 1 79 ? -0.578 -4.247 -3.929 1.00 93.38 79 VAL A N 1
ATOM 638 C CA . VAL A 1 79 ? 0.606 -3.601 -3.343 1.00 93.38 79 VAL A CA 1
ATOM 639 C C . VAL A 1 79 ? 1.867 -4.109 -4.051 1.00 93.38 79 VAL A C 1
ATOM 641 O O . VAL A 1 79 ? 1.815 -5.159 -4.689 1.00 93.38 79 VAL A O 1
ATOM 644 N N . LYS A 1 80 ? 2.976 -3.375 -3.983 1.00 87.44 80 LYS A N 1
ATOM 645 C CA . LYS A 1 80 ? 4.287 -3.746 -4.535 1.00 87.44 80 LYS A CA 1
ATOM 646 C C . LYS A 1 80 ? 5.324 -3.432 -3.473 1.00 87.44 80 LYS A C 1
ATOM 648 O O . LYS A 1 80 ? 5.191 -2.332 -2.891 1.00 87.44 80 LYS A O 1
#

Nearest PDB structures (foldseek):
  5c8q-assembly1_B  TM=9.205E-01  e=9.164E-04  Pyricularia oryzae
  4xcm-assembly1_B  TM=9.604E-01  e=1.674E-03  Thermus thermophilus HB8
  4uz3-assembly3_C  TM=9.740E-01  e=1.789E-03  Thermus thermophilus HB8
  4xcm-assembly1_A  TM=9.698E-01  e=2.046E-03  Thermus thermophilus HB8
  4uz3-assembly2_B  TM=9.624E-01  e=3.736E-03  Thermus thermophilus HB8

Secondary structure (DSSP, 8-state):
-GGGHHHHHHHHHHHHHHHHHHHHHHHHHHGGGSPEEEE--TT--HHHHHHHHT--HHHHHHHTT-SSS---TT-EEEE-